Protein AF-A0A286AFH6-F1 (afdb_monomer_lite)

Radius of gyration: 15.14 Å; chains: 1; boundi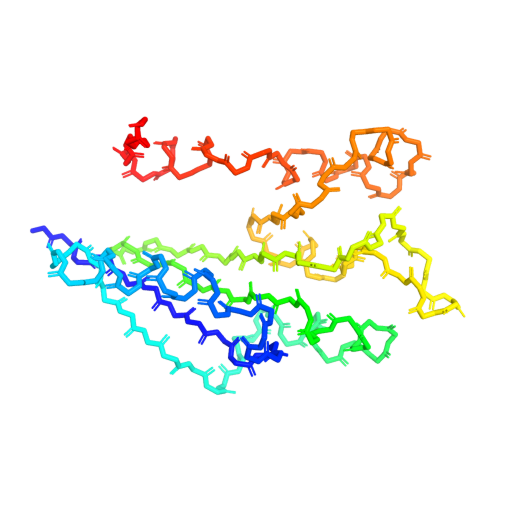ng box: 34×30×42 Å

Sequence (145 aa):
MTQAQLTFYDTSRAYYASYYLQGFDELSRNGKLQIRVAHSLPERLKPAIQDTDWEHLLFAMALFKFQQGNHEWYFCIDTHDVNSVNVANHTGGYHLPLLQGVDVYFKVNHNPDQIEYTPILKDFRKKNSQCLTVFSNKTGVVPVT

Organism: NCBI:txid44577

pLDDT: mean 80.62, std 17.52, range [30.52, 96.31]

Structure (mmCIF, N/CA/C/O backbone):
data_AF-A0A286AFH6-F1
#
_entry.id   AF-A0A286AFH6-F1
#
loop_
_atom_site.group_PDB
_atom_site.id
_atom_site.type_symbol
_atom_site.label_atom_id
_atom_site.label_alt_id
_atom_site.label_comp_id
_atom_site.label_asym_id
_atom_site.label_entity_id
_atom_site.label_seq_id
_atom_site.pdbx_PDB_ins_code
_atom_site.Cartn_x
_atom_site.Cartn_y
_atom_site.Cartn_z
_atom_site.occupancy
_atom_site.B_iso_or_equiv
_atom_site.auth_seq_id
_atom_site.auth_comp_id
_atom_site.auth_asym_id
_atom_site.auth_atom_id
_atom_site.pdbx_PDB_model_num
ATOM 1 N N . MET A 1 1 ? -15.605 10.850 21.510 1.00 51.12 1 MET A N 1
ATOM 2 C CA . MET A 1 1 ? -14.467 10.722 20.575 1.00 51.12 1 MET A CA 1
ATOM 3 C C . MET A 1 1 ? -14.830 9.661 19.555 1.00 51.12 1 MET A C 1
ATOM 5 O O . MET A 1 1 ? -15.240 8.584 19.963 1.00 51.12 1 MET A O 1
ATOM 9 N N . THR A 1 2 ? -14.760 9.960 18.260 1.00 58.22 2 THR A N 1
ATOM 10 C CA . THR A 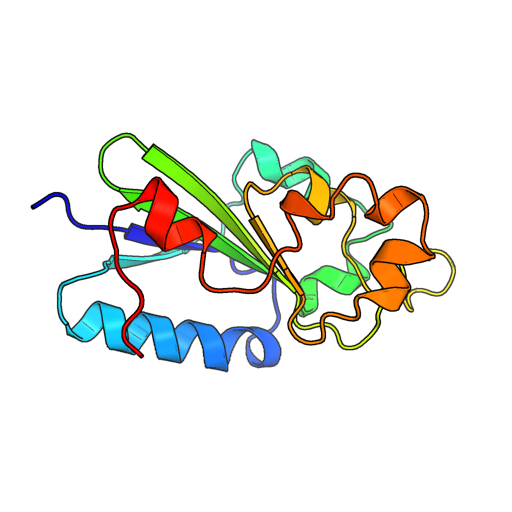1 2 ? -14.927 8.950 17.207 1.00 58.22 2 THR A CA 1
ATOM 11 C C . THR A 1 2 ? -13.715 8.027 17.236 1.00 58.22 2 THR A C 1
ATOM 13 O O . THR A 1 2 ? -12.596 8.459 16.971 1.00 58.22 2 THR A O 1
ATOM 16 N N . GLN A 1 3 ? -13.936 6.774 17.627 1.00 77.38 3 GLN A N 1
ATOM 17 C CA . GLN A 1 3 ? -12.893 5.756 17.683 1.00 77.38 3 GLN A CA 1
ATOM 18 C C . GLN A 1 3 ? -12.352 5.520 16.268 1.00 77.38 3 GLN A C 1
ATOM 20 O O . GLN A 1 3 ? -13.124 5.258 15.345 1.00 77.38 3 GLN A O 1
ATOM 25 N N . ALA A 1 4 ? -11.041 5.669 16.084 1.00 90.44 4 ALA A N 1
ATOM 26 C CA . ALA A 1 4 ? -10.396 5.380 14.812 1.00 90.44 4 ALA A CA 1
ATOM 27 C C . ALA A 1 4 ? -10.296 3.862 14.615 1.00 90.44 4 ALA A C 1
ATOM 29 O O . ALA A 1 4 ? -10.049 3.123 15.572 1.00 90.44 4 ALA A O 1
ATOM 30 N N . GLN A 1 5 ? -10.459 3.399 13.380 1.00 94.69 5 GLN A N 1
ATOM 31 C CA . GLN A 1 5 ? -10.342 1.993 13.017 1.00 94.69 5 GLN A CA 1
ATOM 32 C C . GLN A 1 5 ? -9.316 1.816 11.899 1.00 94.69 5 GLN A C 1
ATOM 34 O O . GLN A 1 5 ? -9.368 2.499 10.880 1.00 94.69 5 GLN A O 1
ATOM 39 N N . LEU A 1 6 ? -8.423 0.847 12.067 1.00 95.12 6 LEU A N 1
ATOM 40 C CA . LEU A 1 6 ? -7.511 0.364 11.046 1.00 95.12 6 LEU A CA 1
ATOM 41 C C . LEU A 1 6 ? -7.914 -1.057 10.646 1.00 95.12 6 LEU A C 1
ATOM 43 O O . LEU A 1 6 ? -8.091 -1.928 11.493 1.00 95.12 6 LEU A O 1
ATOM 47 N N . THR A 1 7 ? -8.078 -1.296 9.353 1.00 96.31 7 THR A N 1
ATOM 48 C CA . THR A 1 7 ? -8.318 -2.627 8.791 1.00 96.31 7 THR A CA 1
ATOM 49 C C . THR A 1 7 ? -7.115 -3.014 7.952 1.00 96.31 7 THR A C 1
ATOM 51 O O . THR A 1 7 ? -6.817 -2.318 6.988 1.00 96.31 7 THR A O 1
ATOM 54 N N . PHE A 1 8 ? -6.433 -4.092 8.318 1.00 95.75 8 PHE A N 1
ATOM 55 C CA . PHE A 1 8 ? -5.388 -4.716 7.516 1.00 95.75 8 PHE A CA 1
ATOM 56 C C . PHE A 1 8 ? -6.021 -5.719 6.547 1.00 95.75 8 PHE A C 1
ATOM 58 O O . PHE A 1 8 ? -6.839 -6.542 6.965 1.00 95.75 8 PHE A O 1
ATOM 65 N N . TYR A 1 9 ? -5.655 -5.643 5.270 1.00 94.19 9 TYR A N 1
ATOM 66 C CA . TYR A 1 9 ? -6.019 -6.646 4.274 1.00 94.19 9 TYR A CA 1
ATOM 67 C C . TYR A 1 9 ? -4.864 -7.624 4.133 1.00 94.19 9 TYR A C 1
ATOM 69 O O . TYR A 1 9 ? -3.752 -7.221 3.796 1.00 94.19 9 TYR A O 1
ATOM 77 N N . ASP A 1 10 ? -5.138 -8.894 4.412 1.00 87.44 10 ASP A N 1
ATOM 78 C CA . ASP A 1 10 ? -4.130 -9.951 4.493 1.00 87.44 10 ASP A CA 1
ATOM 79 C C . ASP A 1 10 ? -3.642 -10.383 3.097 1.00 87.44 10 ASP A C 1
ATOM 81 O O . ASP A 1 10 ? -4.018 -11.430 2.575 1.00 87.44 10 ASP A O 1
ATOM 85 N N . THR A 1 11 ? -2.874 -9.504 2.447 1.00 85.12 11 THR A N 1
ATOM 86 C CA . THR A 1 11 ? -2.316 -9.692 1.096 1.00 85.12 11 THR A CA 1
ATOM 87 C C . THR A 1 11 ? -0.812 -9.942 1.090 1.00 85.12 11 THR A C 1
ATOM 89 O O . THR A 1 11 ? -0.279 -10.441 0.101 1.00 85.12 11 THR A O 1
ATOM 92 N N . SER A 1 12 ? -0.116 -9.585 2.170 1.00 87.50 12 SER A N 1
ATOM 93 C CA . SER A 1 12 ? 1.333 -9.725 2.301 1.00 87.50 12 SER A CA 1
ATOM 94 C C . SER A 1 12 ? 1.721 -10.948 3.123 1.00 87.50 12 SER A C 1
ATOM 96 O O . SER A 1 12 ? 0.939 -11.504 3.889 1.00 87.50 12 SER A O 1
ATOM 98 N N . ARG A 1 13 ? 2.981 -11.376 3.003 1.00 88.56 13 ARG A N 1
ATOM 99 C CA . ARG A 1 13 ? 3.525 -12.378 3.925 1.00 88.56 13 ARG A CA 1
ATOM 100 C C . ARG A 1 13 ? 3.728 -11.738 5.294 1.00 88.56 13 ARG A C 1
ATOM 102 O O . ARG A 1 13 ? 4.232 -10.619 5.390 1.00 88.56 13 ARG A O 1
ATOM 109 N N . ALA A 1 14 ? 3.463 -12.508 6.349 1.00 86.69 14 ALA A N 1
ATOM 110 C CA . ALA A 1 14 ? 3.609 -12.068 7.737 1.00 86.69 14 ALA A CA 1
ATOM 111 C C . ALA A 1 14 ? 4.969 -11.409 8.036 1.00 86.69 14 ALA A C 1
ATOM 113 O O . ALA A 1 14 ? 5.019 -10.417 8.757 1.00 86.69 14 ALA A O 1
ATOM 114 N N . TYR A 1 15 ? 6.056 -11.909 7.435 1.00 88.88 15 TYR A N 1
ATOM 115 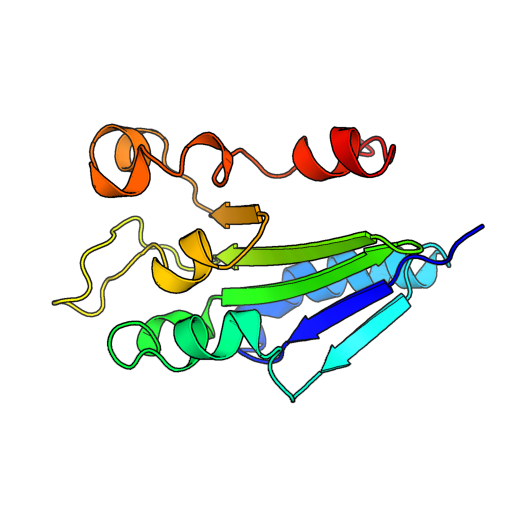C CA . TYR A 1 15 ? 7.399 -11.333 7.571 1.00 88.88 15 TYR A CA 1
ATOM 116 C C . TYR A 1 15 ? 7.464 -9.841 7.199 1.00 88.88 15 TYR A C 1
ATOM 118 O O . TYR A 1 15 ? 8.092 -9.069 7.913 1.00 88.88 15 TYR A O 1
ATOM 126 N N . TYR A 1 16 ? 6.786 -9.428 6.125 1.00 89.69 16 TYR A N 1
ATOM 127 C CA . TYR A 1 16 ? 6.817 -8.048 5.634 1.00 89.69 16 TYR A CA 1
ATOM 128 C C . TYR A 1 16 ? 5.840 -7.124 6.375 1.00 89.69 16 TYR A C 1
ATOM 130 O O . TYR A 1 16 ? 6.047 -5.915 6.424 1.00 89.69 16 TYR A O 1
ATOM 138 N N . ALA A 1 17 ? 4.780 -7.672 6.973 1.00 91.44 17 ALA A N 1
ATOM 139 C CA . ALA A 1 17 ? 3.772 -6.884 7.685 1.00 91.44 17 ALA A CA 1
ATOM 140 C C . ALA A 1 17 ? 4.041 -6.737 9.192 1.00 91.44 17 ALA A C 1
ATOM 142 O O . ALA A 1 17 ? 3.579 -5.768 9.797 1.00 91.44 17 ALA A O 1
ATOM 143 N N . SER A 1 18 ? 4.758 -7.685 9.806 1.00 90.31 18 SER A N 1
ATOM 144 C CA . SER A 1 18 ? 4.843 -7.853 11.265 1.00 90.31 18 SER A CA 1
ATOM 145 C C . SER A 1 18 ? 5.300 -6.599 12.009 1.00 90.31 18 SER A C 1
ATOM 147 O O . SER A 1 18 ? 4.652 -6.211 12.978 1.00 90.31 18 SER A O 1
ATOM 149 N N . TYR A 1 19 ? 6.353 -5.931 11.529 1.00 90.25 19 TYR A N 1
ATOM 150 C CA . TYR A 1 19 ? 6.882 -4.712 12.146 1.00 90.25 19 TYR A CA 1
ATOM 151 C C . TYR A 1 19 ? 5.820 -3.602 12.238 1.00 90.25 19 TYR A C 1
ATOM 153 O O . TYR A 1 19 ? 5.626 -2.996 13.290 1.00 90.25 19 TYR A O 1
ATOM 161 N N . TYR A 1 20 ? 5.075 -3.372 11.154 1.00 90.88 20 TYR A N 1
ATOM 162 C CA . TYR A 1 20 ? 4.035 -2.341 11.108 1.00 90.88 20 TYR A CA 1
ATOM 163 C C . TYR A 1 20 ? 2.810 -2.733 11.929 1.00 90.88 20 TYR A C 1
ATOM 165 O O . TYR A 1 20 ? 2.260 -1.905 12.653 1.00 90.88 20 TYR A O 1
ATOM 173 N N . LEU A 1 21 ? 2.394 -4.000 11.849 1.00 91.69 21 LEU A N 1
ATOM 174 C CA . LEU A 1 21 ? 1.282 -4.518 12.644 1.00 91.69 21 LEU A CA 1
ATOM 175 C C . LEU A 1 21 ? 1.569 -4.420 14.142 1.00 91.69 21 LEU A C 1
ATOM 177 O O . LEU A 1 21 ? 0.671 -4.050 14.892 1.00 91.69 21 LEU A O 1
ATOM 181 N N . GLN A 1 22 ? 2.810 -4.668 14.567 1.00 90.81 22 GLN A N 1
ATOM 182 C CA . GLN A 1 22 ? 3.228 -4.472 15.951 1.00 90.81 22 GLN A CA 1
ATOM 183 C C . GLN A 1 22 ? 3.107 -3.003 16.375 1.00 90.81 22 GLN A C 1
ATOM 185 O O . GLN A 1 22 ? 2.500 -2.721 17.406 1.00 90.81 22 GLN A O 1
ATOM 190 N N . GLY A 1 23 ? 3.613 -2.063 15.569 1.00 87.44 23 GLY A N 1
ATOM 191 C CA . GLY A 1 23 ? 3.488 -0.633 15.873 1.00 87.44 23 GLY A CA 1
ATOM 192 C C . GLY A 1 23 ? 2.028 -0.171 15.977 1.00 87.44 23 GLY A C 1
ATOM 193 O O . GLY A 1 23 ? 1.673 0.619 16.853 1.00 87.44 23 GLY A O 1
ATOM 194 N N . PHE A 1 24 ? 1.140 -0.699 15.128 1.00 90.12 24 PHE A N 1
ATOM 195 C CA . PHE A 1 24 ? -0.290 -0.425 15.253 1.00 90.12 24 PHE A CA 1
ATOM 196 C C . PHE A 1 24 ? -0.901 -1.085 16.497 1.00 90.12 24 PHE A C 1
ATOM 198 O O . PHE A 1 24 ? -1.700 -0.440 17.177 1.00 90.12 24 PHE A O 1
ATOM 205 N N . ASP A 1 25 ? -0.539 -2.328 16.825 1.00 88.62 25 ASP A N 1
ATOM 206 C CA . ASP A 1 25 ? -1.030 -3.027 18.021 1.00 88.62 25 ASP A CA 1
ATOM 207 C C . ASP A 1 25 ? -0.719 -2.243 19.303 1.00 88.62 25 ASP A C 1
ATOM 209 O O . ASP A 1 25 ? -1.592 -2.057 20.154 1.00 88.62 25 ASP A O 1
ATOM 213 N N . GLU A 1 26 ? 0.479 -1.665 19.397 1.00 88.00 26 GLU A N 1
ATOM 214 C CA . GLU A 1 26 ? 0.849 -0.756 20.484 1.00 88.00 26 GLU A CA 1
ATOM 215 C C . GLU A 1 26 ? -0.092 0.456 20.561 1.00 88.00 26 GLU A C 1
ATOM 217 O O . GLU A 1 26 ? -0.578 0.791 21.639 1.00 88.00 26 GLU A O 1
ATOM 222 N N . LEU A 1 27 ? -0.452 1.075 19.430 1.00 82.25 27 LEU A N 1
ATOM 223 C CA . LEU A 1 27 ? -1.449 2.156 19.397 1.00 82.25 27 LEU A CA 1
ATOM 224 C C . LEU A 1 27 ? -2.856 1.686 19.795 1.00 82.25 27 LEU A C 1
ATOM 226 O O . LEU A 1 27 ? -3.631 2.472 20.356 1.00 82.25 27 LEU A O 1
ATOM 230 N N . SER A 1 28 ? -3.190 0.424 19.522 1.00 87.44 28 SER A N 1
ATOM 231 C CA . SER A 1 28 ? -4.480 -0.158 19.885 1.00 87.44 28 SER A CA 1
ATOM 232 C C . SER A 1 28 ? -4.627 -0.345 21.392 1.00 87.44 28 SER A C 1
ATOM 234 O O . SER A 1 28 ? -5.658 0.033 21.957 1.00 87.44 28 SER A O 1
ATOM 236 N N . ARG A 1 29 ? -3.566 -0.801 22.070 1.00 86.00 29 ARG A N 1
ATOM 237 C CA . ARG A 1 29 ? -3.517 -0.955 23.539 1.00 86.00 29 ARG A CA 1
ATOM 238 C C . ARG A 1 29 ? -3.774 0.356 24.288 1.00 86.00 29 ARG A C 1
ATOM 240 O O . ARG A 1 29 ? -4.262 0.342 25.413 1.00 86.00 29 ARG A O 1
ATOM 247 N N . ASN A 1 30 ? -3.533 1.489 23.632 1.00 81.69 30 ASN A N 1
ATOM 248 C CA . ASN A 1 30 ? -3.728 2.834 24.180 1.00 81.69 30 ASN A CA 1
ATOM 249 C C . ASN A 1 30 ? -5.193 3.305 24.097 1.00 81.69 30 ASN A C 1
ATOM 251 O O . ASN A 1 30 ? -5.487 4.456 24.421 1.00 81.69 30 ASN A O 1
ATOM 255 N N . GLY A 1 31 ? -6.097 2.471 23.565 1.00 79.06 31 GLY A N 1
ATOM 256 C CA . GLY A 1 31 ? -7.511 2.788 23.345 1.00 79.06 31 GLY A CA 1
ATOM 257 C C . GLY A 1 31 ? -7.776 3.774 22.201 1.00 79.06 31 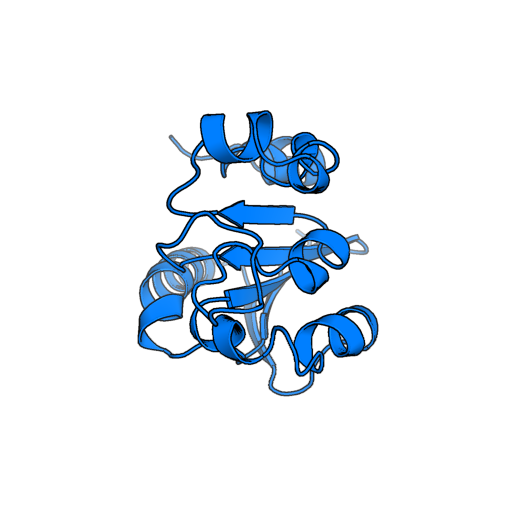GLY A C 1
ATOM 258 O O . GLY A 1 31 ? -8.923 4.149 21.963 1.00 79.06 31 GLY A O 1
ATOM 259 N N . LYS A 1 32 ? -6.734 4.204 21.478 1.00 79.75 32 LYS A N 1
ATOM 260 C CA . LYS A 1 32 ? -6.825 5.223 20.418 1.00 79.75 32 LYS A CA 1
ATOM 261 C C . LYS A 1 32 ? -7.209 4.645 19.054 1.00 79.75 32 LYS A C 1
ATOM 263 O O . LYS A 1 32 ? -7.675 5.392 18.196 1.00 79.75 32 LYS A O 1
ATOM 268 N N . LEU A 1 33 ? -7.016 3.339 18.856 1.00 87.62 33 LEU A N 1
ATOM 269 C CA . LEU A 1 33 ? -7.186 2.668 17.570 1.00 87.62 33 LEU A CA 1
ATOM 270 C C . LEU A 1 33 ? -7.811 1.279 17.747 1.00 87.62 33 LEU A C 1
ATOM 272 O O . LEU A 1 33 ? -7.341 0.480 18.551 1.00 87.62 33 LEU A O 1
ATOM 276 N N . GLN A 1 34 ? -8.845 0.956 16.973 1.00 91.94 34 GLN A N 1
ATOM 277 C CA . GLN A 1 34 ? -9.306 -0.423 16.804 1.00 91.94 34 GLN A CA 1
ATOM 278 C C . GLN A 1 34 ? -8.614 -1.043 15.590 1.00 91.94 34 GLN A C 1
ATOM 280 O O . GLN A 1 34 ? -8.653 -0.457 14.512 1.00 91.94 34 GLN A O 1
ATOM 285 N N . ILE A 1 35 ? -8.049 -2.241 15.730 1.00 92.50 35 ILE A N 1
ATOM 286 C CA . ILE A 1 35 ? -7.453 -2.980 14.609 1.00 92.50 35 ILE A CA 1
ATOM 287 C C . ILE A 1 35 ? -8.346 -4.152 14.226 1.00 92.50 35 ILE A C 1
ATOM 289 O O . ILE A 1 35 ? -8.894 -4.840 15.088 1.00 92.50 35 ILE A O 1
ATOM 293 N N . ARG A 1 36 ? -8.502 -4.375 12.921 1.00 93.56 36 ARG A N 1
ATOM 294 C CA . ARG A 1 36 ? -9.155 -5.556 12.352 1.00 93.56 36 ARG A CA 1
ATOM 295 C C . ARG A 1 36 ? -8.314 -6.129 11.224 1.00 93.56 36 ARG A C 1
ATOM 297 O O . ARG A 1 36 ? -7.644 -5.383 10.516 1.00 93.56 36 ARG A O 1
ATOM 304 N N . VAL A 1 37 ? -8.420 -7.434 11.024 1.00 92.50 37 VAL A N 1
ATOM 305 C CA . VAL A 1 37 ? -7.912 -8.114 9.830 1.00 92.50 37 VAL A CA 1
ATOM 306 C C . VAL A 1 37 ? -9.109 -8.482 8.961 1.00 92.50 37 VAL A C 1
ATOM 308 O O . VAL A 1 37 ? -10.121 -8.962 9.472 1.00 92.50 37 VAL A O 1
ATOM 311 N N . ALA A 1 38 ? -9.021 -8.211 7.663 1.00 92.50 38 ALA A N 1
ATOM 312 C CA . ALA A 1 38 ? -10.039 -8.552 6.683 1.00 92.50 38 ALA A CA 1
ATOM 313 C C . ALA A 1 38 ? -9.437 -9.427 5.580 1.00 92.50 38 ALA A C 1
ATOM 315 O O . ALA A 1 38 ? -8.412 -9.089 4.993 1.00 92.50 38 ALA A O 1
ATOM 316 N N . HIS A 1 39 ? -10.122 -10.527 5.270 1.00 84.19 39 HIS A N 1
ATOM 317 C CA . HIS A 1 39 ? -9.745 -11.429 4.177 1.00 84.19 39 HIS A CA 1
ATOM 318 C C . HIS A 1 39 ? -10.440 -11.072 2.856 1.00 84.19 39 HIS A C 1
ATOM 320 O O . HIS A 1 39 ? -9.971 -11.429 1.781 1.00 84.19 39 HIS A O 1
ATOM 326 N N . SER A 1 40 ? -11.561 -10.346 2.917 1.00 88.38 40 SER A N 1
ATOM 327 C CA . SER A 1 40 ? -12.242 -9.834 1.729 1.00 88.38 40 SER A CA 1
ATOM 328 C C . SER A 1 40 ? -11.632 -8.507 1.288 1.00 88.38 40 SER A C 1
ATOM 330 O O . SER A 1 40 ? -11.608 -7.542 2.060 1.00 88.38 40 SER A O 1
ATOM 332 N N . LEU A 1 41 ? -11.205 -8.442 0.030 1.00 88.44 41 LEU A N 1
ATOM 333 C CA . LEU A 1 41 ? -10.662 -7.228 -0.568 1.00 88.44 41 LEU A CA 1
ATOM 334 C C . LEU A 1 41 ? -11.764 -6.196 -0.856 1.00 88.44 41 LEU A C 1
ATOM 336 O O . LEU A 1 41 ? -12.859 -6.571 -1.288 1.00 88.44 41 LEU A O 1
ATOM 340 N N . PRO A 1 42 ? -11.487 -4.895 -0.672 1.00 90.12 42 PRO A N 1
ATOM 341 C CA . PRO A 1 42 ? -12.432 -3.839 -1.006 1.00 90.12 42 PRO A CA 1
ATOM 342 C C . PRO A 1 42 ? -12.549 -3.716 -2.532 1.00 90.12 42 PRO A C 1
ATOM 344 O O . PRO A 1 42 ? -11.533 -3.755 -3.226 1.00 90.12 42 PRO A O 1
ATOM 347 N N . GLU A 1 43 ? -13.766 -3.519 -3.056 1.00 91.94 43 GLU A N 1
ATOM 348 C CA . GLU A 1 43 ? -14.030 -3.480 -4.511 1.00 91.94 43 GLU A CA 1
ATOM 349 C C . GLU A 1 43 ? -13.072 -2.549 -5.265 1.00 91.94 43 GLU A C 1
ATOM 351 O O . GLU A 1 43 ? -12.524 -2.928 -6.295 1.00 91.94 43 GLU A O 1
ATOM 356 N N . ARG A 1 44 ? -12.785 -1.364 -4.707 1.00 92.81 44 ARG A N 1
ATOM 357 C CA . ARG A 1 44 ? -11.888 -0.379 -5.334 1.00 92.81 44 ARG A CA 1
ATOM 358 C C . ARG A 1 44 ? -10.442 -0.851 -5.509 1.00 92.81 44 ARG A C 1
ATOM 360 O O . ARG A 1 44 ? -9.745 -0.303 -6.352 1.00 92.81 44 ARG A O 1
ATOM 367 N N . LEU A 1 45 ? -9.968 -1.803 -4.700 1.00 93.12 45 LEU A N 1
ATOM 368 C CA . LEU A 1 45 ? -8.593 -2.312 -4.787 1.00 93.12 45 LEU A CA 1
ATOM 369 C C . LEU A 1 45 ? -8.508 -3.664 -5.494 1.00 93.12 45 LEU A C 1
ATOM 371 O O . LEU A 1 45 ? -7.405 -4.075 -5.842 1.00 93.12 45 LEU A O 1
ATOM 375 N N . LYS A 1 46 ? -9.635 -4.345 -5.741 1.00 93.69 46 LYS A N 1
ATOM 376 C CA . LYS A 1 46 ? -9.629 -5.646 -6.421 1.00 93.69 46 LYS A CA 1
ATOM 377 C C . LYS A 1 46 ? -8.893 -5.616 -7.762 1.00 93.69 46 LYS A C 1
ATOM 379 O O . LYS A 1 46 ? -8.026 -6.467 -7.919 1.00 93.69 46 LYS A O 1
ATOM 384 N N . PRO A 1 47 ? -9.117 -4.640 -8.670 1.00 94.12 47 PRO A N 1
ATOM 385 C CA . PRO A 1 47 ? -8.391 -4.611 -9.939 1.00 94.12 47 PRO A CA 1
ATOM 386 C C . PRO A 1 47 ? -6.877 -4.503 -9.753 1.00 94.12 47 PRO A C 1
ATOM 388 O O . PRO A 1 47 ? -6.134 -5.129 -10.488 1.00 94.12 47 PRO A O 1
ATOM 391 N N . ALA A 1 48 ? -6.421 -3.751 -8.744 1.00 93.31 48 ALA A N 1
ATOM 392 C CA . ALA A 1 48 ? -4.999 -3.591 -8.471 1.00 93.31 48 ALA A CA 1
ATOM 393 C C . ALA A 1 48 ? -4.361 -4.856 -7.884 1.00 93.31 48 ALA A C 1
ATOM 395 O O . ALA A 1 48 ? -3.214 -5.154 -8.185 1.00 93.31 48 ALA A O 1
ATOM 396 N N . ILE A 1 49 ? -5.088 -5.578 -7.031 1.00 91.56 49 ILE A N 1
ATOM 397 C CA . ILE A 1 49 ? -4.584 -6.767 -6.329 1.00 91.56 49 ILE A CA 1
ATOM 398 C C . ILE A 1 49 ? -4.714 -8.029 -7.194 1.00 91.56 49 ILE A C 1
ATOM 400 O O . ILE A 1 49 ? -3.989 -8.991 -6.999 1.00 91.56 49 ILE A O 1
ATOM 404 N N . GLN A 1 50 ? -5.639 -8.048 -8.147 1.00 92.31 50 GLN A N 1
ATOM 405 C CA . GLN A 1 50 ? -5.860 -9.187 -9.043 1.00 92.31 50 GLN A CA 1
ATOM 406 C C . GLN A 1 50 ? -5.145 -9.023 -10.390 1.00 92.31 50 GLN A C 1
ATOM 408 O O . GLN A 1 50 ? -5.395 -9.792 -11.314 1.00 92.31 50 GLN A O 1
ATOM 413 N N . ASP A 1 51 ? -4.284 -8.013 -10.513 1.00 92.06 51 ASP A N 1
ATOM 414 C CA . ASP A 1 51 ? -3.482 -7.786 -11.706 1.00 92.06 51 ASP A CA 1
ATOM 415 C C . ASP A 1 51 ? -2.338 -8.810 -11.771 1.00 92.06 51 ASP A C 1
ATOM 417 O O . ASP A 1 51 ? -1.413 -8.785 -10.953 1.00 92.06 51 ASP A O 1
ATOM 421 N N . THR A 1 52 ? -2.406 -9.713 -12.751 1.00 89.88 52 THR A N 1
ATOM 422 C CA . THR A 1 52 ? -1.459 -10.825 -12.919 1.00 89.88 52 THR A CA 1
ATOM 423 C C . THR A 1 52 ? -0.036 -10.363 -13.199 1.00 89.88 52 THR A C 1
ATOM 425 O O . THR A 1 52 ? 0.913 -11.072 -12.869 1.00 89.88 52 THR A O 1
ATOM 428 N N . ASP A 1 53 ? 0.142 -9.172 -13.772 1.00 88.50 53 ASP A N 1
ATOM 429 C CA . ASP A 1 53 ? 1.481 -8.650 -14.030 1.00 88.50 53 ASP A CA 1
ATOM 430 C C . ASP A 1 53 ? 2.144 -8.222 -12.715 1.00 88.50 53 ASP A C 1
ATOM 432 O O . ASP A 1 53 ? 3.361 -8.319 -12.570 1.00 88.50 53 ASP A O 1
ATOM 436 N N . TRP A 1 54 ? 1.362 -7.813 -11.711 1.00 89.94 54 TRP A N 1
ATOM 437 C CA . TRP A 1 54 ? 1.861 -7.220 -10.467 1.00 89.94 54 TRP A CA 1
ATOM 438 C C . TRP A 1 54 ? 1.687 -8.097 -9.222 1.00 89.94 54 TRP A C 1
ATOM 440 O O . TRP A 1 54 ? 2.309 -7.809 -8.195 1.00 89.94 54 TRP A O 1
ATOM 450 N N . GLU A 1 55 ? 0.924 -9.192 -9.306 1.00 89.50 55 GLU A N 1
ATOM 451 C CA . GLU A 1 55 ? 0.625 -10.083 -8.173 1.00 89.50 55 GLU A CA 1
ATOM 452 C C . GLU A 1 55 ? 1.887 -10.583 -7.453 1.00 89.50 55 GLU A C 1
ATOM 454 O O . GLU A 1 55 ? 1.911 -10.728 -6.228 1.00 89.50 55 GLU A O 1
ATOM 459 N N . HIS A 1 56 ? 2.975 -10.763 -8.207 1.00 87.75 56 HIS A N 1
ATOM 460 C CA . HIS A 1 56 ? 4.263 -11.224 -7.707 1.00 87.75 56 HIS A CA 1
ATOM 461 C C . HIS A 1 56 ? 4.901 -10.275 -6.682 1.00 87.75 56 HIS A C 1
ATOM 463 O O . HIS A 1 56 ? 5.829 -10.697 -6.004 1.00 87.75 56 HIS A O 1
ATOM 469 N N . LEU A 1 57 ? 4.424 -9.032 -6.535 1.00 90.94 57 LEU A N 1
ATOM 470 C CA . LEU A 1 57 ? 4.898 -8.071 -5.530 1.00 90.94 57 LEU A CA 1
ATOM 471 C C . LEU A 1 57 ? 4.013 -8.000 -4.278 1.00 90.94 57 LEU A C 1
ATOM 473 O O . LEU A 1 57 ? 4.447 -7.456 -3.261 1.00 90.94 57 LEU A O 1
ATOM 477 N N . LEU A 1 58 ? 2.792 -8.550 -4.306 1.00 91.75 58 LEU A N 1
ATOM 478 C CA . LEU A 1 58 ? 1.815 -8.410 -3.213 1.00 91.75 58 LEU A CA 1
ATOM 479 C C . LEU A 1 58 ? 2.319 -8.945 -1.875 1.00 91.75 58 LEU A C 1
ATOM 481 O O . LEU A 1 58 ? 1.973 -8.402 -0.827 1.00 91.75 58 LEU A O 1
ATOM 485 N N . PHE A 1 59 ? 3.206 -9.942 -1.907 1.00 91.94 59 PHE A N 1
ATOM 486 C CA . PHE A 1 59 ? 3.813 -10.509 -0.706 1.00 91.94 59 PHE A CA 1
ATOM 487 C C . PHE A 1 59 ? 4.518 -9.457 0.174 1.00 91.94 59 PHE A C 1
ATOM 489 O O . PHE A 1 59 ? 4.668 -9.696 1.373 1.00 91.94 59 PHE A O 1
ATOM 496 N N . ALA A 1 60 ? 4.930 -8.321 -0.404 1.00 92.19 60 ALA A N 1
ATOM 497 C CA . ALA A 1 60 ? 5.607 -7.207 0.257 1.00 92.19 60 ALA A CA 1
ATOM 498 C C . ALA A 1 60 ? 4.733 -5.936 0.386 1.00 92.19 60 ALA A C 1
ATOM 500 O O . ALA A 1 60 ? 5.227 -4.893 0.823 1.00 92.19 60 ALA A O 1
ATOM 501 N N . MET A 1 61 ? 3.446 -5.997 0.027 1.00 93.88 61 MET A N 1
ATOM 502 C CA . MET A 1 61 ? 2.513 -4.865 0.093 1.00 93.88 61 MET A CA 1
ATOM 503 C C . MET A 1 61 ? 1.603 -4.994 1.316 1.00 93.88 61 MET A C 1
ATOM 505 O O . MET A 1 61 ? 0.643 -5.766 1.308 1.00 93.88 61 MET A O 1
ATOM 509 N N . ALA A 1 62 ? 1.875 -4.233 2.376 1.00 94.56 62 ALA A N 1
ATOM 510 C CA . ALA A 1 62 ? 0.987 -4.189 3.533 1.00 94.56 62 ALA A CA 1
ATOM 511 C C . ALA A 1 62 ? -0.131 -3.164 3.288 1.00 94.56 62 ALA A C 1
ATOM 513 O O . ALA A 1 62 ? 0.106 -1.953 3.255 1.00 94.56 62 ALA A O 1
ATOM 514 N N . LEU A 1 63 ? -1.350 -3.666 3.079 1.00 95.44 63 LEU A N 1
ATOM 515 C CA . LEU A 1 63 ? -2.508 -2.872 2.682 1.00 95.44 63 LEU A CA 1
ATOM 516 C C . LEU A 1 63 ? -3.438 -2.592 3.849 1.00 95.44 63 LEU A C 1
ATOM 518 O O . LEU A 1 63 ? -3.821 -3.489 4.600 1.00 95.44 63 LEU A O 1
ATOM 522 N N . PHE A 1 64 ? -3.865 -1.338 3.949 1.00 95.56 64 PHE A N 1
ATOM 523 C CA . PHE A 1 64 ? -4.687 -0.881 5.052 1.00 95.56 64 PHE A CA 1
ATOM 524 C C . PHE A 1 64 ? -5.822 0.024 4.591 1.00 95.56 64 PHE A C 1
ATOM 526 O O . PHE A 1 64 ? -5.680 0.814 3.657 1.00 95.56 64 PHE A O 1
ATOM 533 N N . LYS A 1 65 ? -6.931 -0.036 5.327 1.00 95.94 65 LYS A N 1
ATOM 534 C CA . LYS A 1 65 ? -7.954 1.007 5.374 1.00 95.94 65 LYS A CA 1
ATOM 535 C C . LYS A 1 65 ? -7.936 1.662 6.748 1.00 95.94 65 LYS A C 1
ATOM 537 O O . LYS A 1 65 ? -8.108 0.977 7.754 1.00 95.94 65 LYS A O 1
ATOM 542 N N . PHE A 1 66 ? -7.791 2.978 6.792 1.00 94.62 66 PHE A N 1
ATOM 543 C CA . PHE A 1 66 ? -8.016 3.788 7.983 1.00 94.62 66 PHE A CA 1
ATOM 544 C C . PHE A 1 66 ? -9.389 4.453 7.899 1.00 94.62 66 PHE A C 1
ATOM 546 O O . PHE A 1 66 ? -9.735 5.021 6.867 1.00 94.62 66 PHE A O 1
ATOM 553 N N . GLN A 1 67 ? -10.164 4.393 8.977 1.00 94.00 67 GLN A N 1
ATOM 554 C CA . GLN A 1 67 ? -11.492 4.984 9.065 1.00 94.00 67 GLN A CA 1
ATOM 555 C C . GLN A 1 67 ? -11.625 5.800 10.350 1.00 94.00 67 GLN A C 1
ATOM 557 O O . GLN A 1 67 ? -11.308 5.325 11.442 1.00 94.00 67 GLN A O 1
ATOM 562 N N . GLN A 1 68 ? -12.119 7.030 10.219 1.00 90.62 68 GLN A N 1
ATOM 563 C CA . GLN A 1 68 ? -12.368 7.926 11.343 1.00 90.62 68 GLN A CA 1
ATOM 564 C C . GLN A 1 68 ? -13.636 8.745 11.086 1.00 90.62 68 GLN A C 1
ATOM 566 O O . GLN A 1 68 ? -13.681 9.622 10.220 1.00 90.62 68 GLN A O 1
AT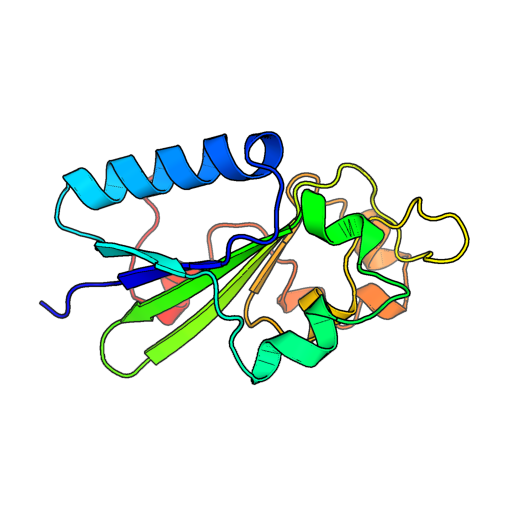OM 571 N N . GLY A 1 69 ? -14.693 8.454 11.850 1.00 88.44 69 GLY A N 1
ATOM 572 C CA . GLY A 1 69 ? -16.023 8.996 11.565 1.00 88.44 69 GLY A CA 1
ATOM 573 C C . GLY A 1 69 ? -16.497 8.579 10.168 1.00 88.44 69 GLY A C 1
ATOM 574 O O . GLY A 1 69 ? -16.489 7.392 9.847 1.00 88.44 69 GLY A O 1
ATOM 575 N N . ASN A 1 70 ? -16.869 9.559 9.340 1.00 89.81 70 ASN A N 1
ATOM 576 C CA . ASN A 1 70 ? -17.355 9.341 7.970 1.00 89.81 70 ASN A CA 1
ATOM 577 C C . ASN A 1 70 ? -16.244 9.342 6.910 1.00 89.81 70 ASN A C 1
ATOM 579 O O . ASN A 1 70 ? -16.537 9.239 5.722 1.00 89.81 70 ASN A O 1
ATOM 583 N N . HIS A 1 71 ? -14.986 9.497 7.318 1.00 90.19 71 HIS A N 1
ATOM 584 C CA . HIS A 1 71 ? -13.863 9.511 6.394 1.00 90.19 71 HIS A CA 1
ATOM 585 C C . HIS A 1 71 ? -13.165 8.157 6.379 1.00 90.19 71 HIS A C 1
ATOM 587 O O . HIS A 1 71 ? -12.935 7.555 7.434 1.00 90.19 71 HIS A O 1
ATOM 593 N N . GLU A 1 72 ? -12.793 7.714 5.182 1.00 93.19 72 GLU A N 1
ATOM 594 C CA . GLU A 1 72 ? -11.941 6.553 4.976 1.00 93.19 72 GLU A CA 1
ATOM 595 C C . GLU A 1 72 ? -10.795 6.867 4.017 1.00 93.19 72 GLU A C 1
ATOM 597 O O . GLU A 1 72 ? -10.927 7.678 3.099 1.00 93.19 72 GLU A O 1
ATOM 602 N N . TRP A 1 73 ? -9.666 6.207 4.246 1.00 94.25 73 TRP A N 1
ATOM 603 C CA . TRP A 1 73 ? -8.471 6.298 3.421 1.00 94.25 73 TRP A CA 1
ATOM 604 C C . TRP A 1 73 ? -7.843 4.922 3.294 1.00 94.25 73 TRP A C 1
ATOM 606 O O . TRP A 1 73 ? -7.764 4.175 4.270 1.00 94.25 73 TRP A O 1
ATOM 616 N N . TYR A 1 74 ? -7.342 4.610 2.110 1.00 95.00 74 TYR A N 1
ATOM 617 C CA . TYR A 1 74 ? -6.603 3.389 1.843 1.00 95.00 74 TYR A CA 1
ATOM 618 C C . TYR A 1 74 ? -5.146 3.752 1.661 1.00 95.00 74 TYR A C 1
ATOM 620 O O . TYR A 1 74 ? -4.816 4.701 0.947 1.00 95.00 74 TYR A O 1
ATOM 628 N N . PHE A 1 75 ? -4.269 2.993 2.295 1.00 94.44 75 PHE A N 1
ATOM 629 C CA . PHE A 1 75 ? -2.844 3.184 2.124 1.00 94.44 75 PHE A CA 1
ATOM 630 C C . PHE A 1 75 ? -2.116 1.856 2.001 1.00 94.44 75 PHE A C 1
ATOM 632 O O . PHE A 1 75 ? -2.568 0.823 2.495 1.00 94.44 75 PHE A O 1
ATOM 639 N N . CYS A 1 76 ? -0.986 1.909 1.309 1.00 94.38 76 CYS A N 1
ATOM 640 C CA . CYS A 1 76 ? -0.081 0.787 1.126 1.00 94.38 76 CYS A CA 1
ATOM 641 C C . CYS A 1 76 ? 1.265 1.132 1.747 1.00 94.38 76 CYS A C 1
ATOM 643 O O . CYS A 1 76 ? 1.782 2.226 1.520 1.00 94.38 76 CYS A O 1
ATOM 645 N N . ILE A 1 77 ? 1.840 0.192 2.490 1.00 93.50 77 ILE A N 1
ATOM 646 C CA . ILE A 1 77 ? 3.256 0.204 2.839 1.00 93.50 77 ILE A CA 1
ATOM 647 C C . ILE A 1 77 ? 3.941 -0.813 1.929 1.00 93.50 77 ILE A C 1
ATOM 649 O O . ILE A 1 77 ? 3.746 -2.020 2.064 1.00 93.50 77 ILE A O 1
ATOM 653 N N . ASP A 1 78 ? 4.698 -0.299 0.968 1.00 92.06 78 ASP A N 1
ATOM 654 C CA . ASP A 1 78 ? 5.559 -1.064 0.079 1.00 92.06 78 ASP A CA 1
ATOM 655 C C . ASP A 1 78 ? 6.908 -1.292 0.759 1.00 92.06 78 ASP A C 1
ATOM 657 O O . ASP A 1 78 ? 7.727 -0.380 0.918 1.00 92.06 78 ASP A O 1
ATOM 661 N N . THR A 1 79 ? 7.103 -2.542 1.161 1.00 90.50 79 THR A N 1
ATOM 662 C CA . THR A 1 79 ? 8.288 -3.022 1.876 1.00 90.50 79 THR A CA 1
ATOM 663 C C . THR A 1 79 ? 9.294 -3.710 0.954 1.00 90.50 79 THR A C 1
ATOM 665 O O . THR A 1 79 ? 10.310 -4.223 1.420 1.00 90.50 79 THR A O 1
ATOM 668 N N . HIS A 1 80 ? 9.018 -3.755 -0.352 1.00 89.62 80 HIS A N 1
ATOM 669 C CA . HIS A 1 80 ? 9.889 -4.409 -1.313 1.00 89.62 80 HIS A CA 1
ATOM 670 C C . HIS A 1 80 ? 11.148 -3.570 -1.536 1.00 89.62 80 HIS A C 1
ATOM 672 O O . HIS A 1 80 ? 11.064 -2.357 -1.718 1.00 89.62 80 HIS A O 1
ATOM 678 N N . ASP A 1 81 ? 12.320 -4.203 -1.564 1.00 84.50 81 ASP A N 1
ATOM 679 C CA . ASP A 1 81 ? 13.588 -3.464 -1.578 1.00 84.50 81 ASP A CA 1
ATOM 680 C C . ASP A 1 81 ? 14.019 -2.980 -2.978 1.00 84.50 81 ASP A C 1
ATOM 682 O O . ASP A 1 81 ? 14.985 -2.239 -3.150 1.00 84.50 81 ASP A O 1
ATOM 686 N N . VAL A 1 82 ? 13.286 -3.334 -4.030 1.00 84.50 82 VAL A N 1
ATOM 687 C CA . VAL A 1 82 ? 13.607 -2.831 -5.370 1.00 84.50 82 VAL A CA 1
ATOM 688 C C . VAL A 1 82 ? 12.917 -1.486 -5.612 1.00 84.50 82 VAL A C 1
ATOM 690 O O . VAL A 1 82 ? 11.788 -1.265 -5.179 1.00 84.50 82 VAL A O 1
ATOM 693 N N . ASN A 1 83 ? 13.580 -0.581 -6.335 1.00 77.19 83 ASN A N 1
ATOM 694 C CA . ASN A 1 83 ? 13.045 0.715 -6.760 1.00 77.19 83 ASN A CA 1
ATOM 695 C C . ASN A 1 83 ? 12.991 0.788 -8.296 1.00 77.19 83 ASN A C 1
ATOM 697 O O . ASN A 1 83 ? 13.778 1.484 -8.926 1.00 77.19 83 ASN A O 1
ATOM 701 N N . SER A 1 84 ? 12.090 0.017 -8.902 1.00 79.06 84 SER A N 1
ATOM 702 C CA . SER A 1 84 ? 11.862 -0.061 -10.351 1.00 79.06 84 SER A CA 1
ATOM 703 C C . SER A 1 84 ? 10.363 -0.166 -10.633 1.00 79.06 84 SER A C 1
ATOM 705 O O . SER A 1 84 ? 9.603 -0.612 -9.783 1.00 79.06 84 SER A O 1
ATOM 707 N N . VAL A 1 85 ? 9.911 0.216 -11.820 1.00 75.25 85 VAL A N 1
ATOM 708 C CA . VAL A 1 85 ? 8.532 -0.033 -12.299 1.00 75.25 85 VAL A CA 1
ATOM 709 C C . VAL A 1 85 ? 8.497 -1.084 -13.406 1.00 75.25 85 VAL A C 1
ATOM 711 O O . VAL A 1 85 ? 7.469 -1.281 -14.046 1.00 75.25 85 VAL A O 1
ATOM 714 N N . ASN A 1 86 ? 9.632 -1.730 -13.681 1.00 75.44 86 ASN A N 1
ATOM 715 C CA . ASN A 1 86 ? 9.728 -2.709 -14.748 1.00 75.44 86 ASN A CA 1
ATOM 716 C C . ASN A 1 86 ? 9.171 -4.062 -14.293 1.00 75.44 86 ASN A C 1
ATOM 718 O O . ASN A 1 86 ? 9.773 -4.746 -13.465 1.00 75.44 86 ASN A O 1
ATOM 722 N N . VAL A 1 87 ? 8.039 -4.432 -14.881 1.00 72.19 87 VAL A N 1
ATOM 723 C CA . VAL A 1 87 ? 7.316 -5.680 -14.618 1.00 72.19 87 VAL A CA 1
ATOM 724 C C . VAL A 1 87 ? 7.922 -6.878 -15.356 1.00 72.19 87 VAL A C 1
ATOM 726 O O . VAL A 1 87 ? 7.827 -8.001 -14.877 1.00 72.19 87 VAL A O 1
ATOM 729 N N . ALA A 1 88 ? 8.619 -6.645 -16.476 1.00 68.94 88 ALA A N 1
ATOM 730 C CA . ALA A 1 88 ? 9.072 -7.696 -17.392 1.00 68.94 88 ALA A CA 1
ATOM 731 C C . ALA A 1 88 ? 10.084 -8.678 -16.780 1.00 68.94 88 ALA A C 1
ATOM 733 O O . ALA A 1 88 ? 10.206 -9.805 -17.248 1.00 68.94 88 ALA A O 1
ATOM 734 N N . ASN A 1 89 ? 10.800 -8.263 -15.733 1.00 63.06 89 ASN A N 1
ATOM 735 C CA . ASN A 1 89 ? 11.818 -9.094 -15.092 1.00 63.06 89 ASN A CA 1
ATOM 736 C C . ASN A 1 89 ? 11.366 -9.658 -13.737 1.00 63.06 89 ASN A C 1
ATOM 738 O O . ASN A 1 89 ? 12.186 -10.253 -13.043 1.00 63.06 89 ASN A O 1
ATOM 742 N N . HIS A 1 90 ? 10.121 -9.409 -13.303 1.00 58.94 90 HIS A N 1
ATOM 743 C CA . HIS A 1 90 ? 9.648 -9.674 -11.932 1.00 58.94 90 HIS A CA 1
ATOM 744 C C . HIS A 1 90 ? 10.540 -9.084 -10.819 1.00 58.94 90 HIS A C 1
ATOM 746 O O . HIS A 1 90 ? 10.406 -9.404 -9.642 1.00 58.94 90 HIS A O 1
ATOM 752 N N . THR A 1 91 ? 11.444 -8.172 -11.185 1.00 55.69 91 THR A N 1
ATOM 753 C CA . THR A 1 91 ? 12.242 -7.334 -10.288 1.00 55.69 91 THR A CA 1
ATOM 754 C C . THR A 1 91 ? 11.546 -5.991 -10.065 1.00 55.69 91 THR A C 1
ATOM 756 O O . THR A 1 91 ? 12.205 -4.982 -9.820 1.00 55.69 91 THR A O 1
ATOM 759 N N . GLY A 1 92 ? 10.226 -5.931 -10.256 1.00 60.78 92 GLY A N 1
ATOM 760 C CA . GLY A 1 92 ? 9.442 -4.723 -10.049 1.00 60.78 92 GLY A CA 1
ATOM 761 C C . GLY A 1 92 ? 9.604 -4.240 -8.610 1.00 60.78 92 GLY A C 1
ATOM 762 O O . GLY A 1 92 ? 9.663 -5.016 -7.664 1.00 60.78 92 GLY A O 1
ATOM 763 N N . GLY A 1 93 ? 9.765 -2.941 -8.440 1.00 74.50 93 GLY A N 1
ATOM 764 C CA . GLY A 1 93 ? 9.980 -2.309 -7.150 1.00 74.50 93 GLY A CA 1
ATOM 765 C C . GLY A 1 93 ? 8.737 -1.641 -6.597 1.00 74.50 93 GLY A C 1
ATOM 766 O O . GLY A 1 93 ? 8.417 -1.849 -5.441 1.00 74.50 93 GLY A O 1
ATOM 767 N N . TYR A 1 94 ? 8.033 -0.879 -7.428 1.00 86.50 94 TYR A N 1
ATOM 768 C CA . TYR A 1 94 ? 6.789 -0.203 -7.079 1.00 86.50 94 TYR A CA 1
ATOM 769 C C . TYR A 1 94 ? 5.608 -0.968 -7.649 1.00 86.50 94 TYR A C 1
ATOM 771 O O . TYR A 1 94 ? 5.540 -1.157 -8.857 1.00 86.50 94 TYR A O 1
ATOM 779 N N . HIS A 1 95 ? 4.633 -1.319 -6.820 1.00 91.12 95 HIS A N 1
ATOM 780 C CA . HIS A 1 95 ? 3.385 -1.910 -7.292 1.00 91.12 95 HIS A CA 1
ATOM 781 C C . HIS A 1 95 ? 2.472 -0.828 -7.896 1.00 91.12 95 HIS A C 1
ATOM 783 O O . HIS A 1 95 ? 1.669 -0.201 -7.198 1.00 91.12 95 HIS A O 1
ATOM 789 N N . LEU A 1 96 ? 2.576 -0.605 -9.208 1.00 90.00 96 LEU A N 1
ATOM 790 C CA . LEU A 1 96 ? 1.947 0.535 -9.880 1.00 90.00 96 LEU A CA 1
ATOM 791 C C . LEU A 1 96 ? 0.405 0.578 -9.759 1.00 90.00 96 LEU A C 1
ATOM 793 O O . LEU A 1 96 ? -0.110 1.651 -9.427 1.00 90.00 96 LEU A O 1
ATOM 797 N N . PRO A 1 97 ? -0.346 -0.534 -9.924 1.00 92.81 97 PRO A N 1
ATOM 798 C CA . PRO A 1 97 ? -1.797 -0.502 -9.730 1.00 92.81 97 PRO A CA 1
ATOM 799 C C . PRO A 1 97 ? -2.217 -0.052 -8.323 1.00 92.81 97 PRO A C 1
ATOM 801 O O . PRO A 1 97 ? -3.159 0.725 -8.162 1.00 92.81 97 PRO A O 1
ATOM 804 N N . LEU A 1 98 ? -1.483 -0.474 -7.287 1.00 93.12 98 LEU A N 1
ATOM 805 C CA . LEU A 1 98 ? -1.730 -0.035 -5.917 1.00 93.12 98 LEU A CA 1
ATOM 806 C C . LEU A 1 98 ? -1.370 1.437 -5.731 1.00 93.12 98 LEU A C 1
ATOM 808 O O . LEU A 1 98 ? -2.178 2.169 -5.172 1.00 93.12 98 LEU A O 1
ATOM 812 N N . LEU A 1 99 ? -0.228 1.900 -6.249 1.00 91.19 99 LEU A N 1
ATOM 813 C CA . LEU A 1 99 ? 0.167 3.318 -6.225 1.00 91.19 99 LEU A CA 1
ATOM 814 C C . LEU A 1 99 ? -0.925 4.237 -6.809 1.00 91.19 99 LEU A C 1
ATOM 816 O O . LEU A 1 99 ? -1.184 5.335 -6.300 1.00 91.19 99 LEU A O 1
ATOM 820 N N . GLN A 1 100 ? -1.613 3.767 -7.848 1.00 90.94 100 GLN A N 1
ATOM 821 C CA . GLN A 1 100 ? -2.755 4.452 -8.449 1.00 90.94 100 GLN A CA 1
ATOM 822 C C . GLN A 1 100 ? -4.020 4.356 -7.583 1.00 90.94 100 GLN A C 1
ATOM 824 O O . GLN A 1 100 ? -4.669 5.381 -7.350 1.00 90.94 100 GLN A O 1
ATOM 829 N N . GLY A 1 101 ? -4.345 3.162 -7.080 1.00 90.94 101 GLY A N 1
ATOM 830 C CA . GLY A 1 101 ? -5.610 2.857 -6.403 1.00 90.94 101 GLY A CA 1
ATOM 831 C C . GLY A 1 101 ? -5.713 3.284 -4.934 1.00 90.94 101 GLY A C 1
ATOM 832 O O . GLY A 1 101 ? -6.825 3.454 -4.422 1.00 90.94 101 GLY A O 1
ATOM 833 N N . VAL A 1 102 ? -4.593 3.478 -4.233 1.00 93.50 102 VAL A N 1
ATOM 834 C CA . VAL A 1 102 ? -4.587 3.917 -2.826 1.00 93.50 102 VAL A CA 1
ATOM 835 C C . VAL A 1 102 ? -4.521 5.441 -2.698 1.00 93.50 102 VAL A C 1
ATOM 837 O O . VAL A 1 102 ? -4.080 6.154 -3.604 1.00 93.50 102 VAL A O 1
ATOM 840 N N . ASP A 1 103 ? -4.949 5.954 -1.548 1.00 92.69 103 ASP A N 1
ATOM 841 C CA . ASP A 1 103 ? -4.863 7.376 -1.215 1.00 92.69 103 ASP A CA 1
ATOM 842 C C . ASP A 1 103 ? -3.429 7.782 -0.847 1.00 92.69 103 ASP A C 1
ATOM 844 O O . ASP A 1 103 ? -3.017 8.907 -1.137 1.00 92.69 103 ASP A O 1
ATOM 848 N N . VAL A 1 104 ? -2.666 6.865 -0.235 1.00 90.94 104 VAL A N 1
ATOM 849 C CA . VAL A 1 104 ? -1.271 7.085 0.182 1.00 90.94 104 VAL A CA 1
ATOM 850 C C . VAL A 1 104 ? -0.419 5.839 -0.046 1.00 90.94 104 VAL A C 1
ATOM 852 O O . VAL A 1 104 ? -0.845 4.731 0.275 1.00 90.94 104 VAL A O 1
ATOM 855 N N . TYR A 1 105 ? 0.795 6.013 -0.567 1.00 91.81 105 TYR A N 1
ATOM 856 C CA . TYR A 1 105 ? 1.711 4.912 -0.855 1.00 91.81 105 TYR A CA 1
ATOM 857 C C . TYR A 1 105 ? 3.072 5.182 -0.214 1.00 91.81 105 TYR A C 1
ATOM 859 O O . TYR A 1 105 ? 3.747 6.153 -0.550 1.00 91.81 105 TYR A O 1
ATOM 867 N N . PHE A 1 106 ? 3.471 4.331 0.727 1.00 88.75 106 PHE A N 1
ATOM 868 C CA . PHE A 1 106 ? 4.715 4.473 1.472 1.00 88.75 106 PHE A CA 1
ATOM 869 C C . PHE A 1 106 ? 5.746 3.479 0.959 1.00 88.75 106 PHE A C 1
ATOM 871 O O . PHE A 1 106 ? 5.651 2.292 1.248 1.00 88.75 106 PHE A O 1
ATOM 878 N N . LYS A 1 107 ? 6.751 3.973 0.235 1.00 89.56 107 LYS A N 1
ATOM 879 C CA . LYS A 1 107 ? 7.933 3.188 -0.127 1.00 89.56 107 LYS A CA 1
ATOM 880 C C . LYS A 1 107 ? 8.937 3.232 1.021 1.00 89.56 107 LYS A C 1
ATOM 882 O O . LYS A 1 107 ? 9.446 4.307 1.330 1.00 89.56 107 LYS A O 1
ATOM 887 N N . VAL A 1 108 ? 9.204 2.097 1.663 1.00 88.00 108 VAL A N 1
ATOM 888 C CA . VAL A 1 108 ? 10.075 2.043 2.855 1.00 88.00 108 VAL A CA 1
ATOM 889 C C . VAL A 1 108 ? 11.507 2.453 2.523 1.00 88.00 108 VAL A C 1
ATOM 891 O O . VAL A 1 108 ? 12.118 3.231 3.247 1.00 88.00 108 VAL A O 1
ATOM 894 N N . ASN A 1 109 ? 12.016 2.000 1.385 1.00 84.44 109 ASN A N 1
ATOM 895 C CA . ASN A 1 109 ? 13.336 2.328 0.860 1.00 84.44 109 ASN A CA 1
ATOM 896 C C . ASN A 1 109 ? 13.248 3.402 -0.241 1.00 84.44 109 ASN A C 1
ATOM 898 O O . ASN A 1 109 ? 13.829 3.270 -1.320 1.00 84.44 109 ASN A O 1
ATOM 902 N N . HIS A 1 110 ? 12.464 4.448 0.024 1.00 81.06 110 HIS A N 1
ATOM 903 C CA . HIS A 1 110 ? 12.215 5.543 -0.906 1.00 81.06 110 HIS A CA 1
ATOM 904 C C . HIS A 1 110 ? 13.515 6.104 -1.496 1.00 81.06 110 HIS A C 1
ATOM 906 O O . HIS A 1 110 ? 14.355 6.636 -0.770 1.00 81.06 110 HIS A O 1
ATOM 912 N N . ASN A 1 111 ? 13.636 6.053 -2.823 1.00 81.44 11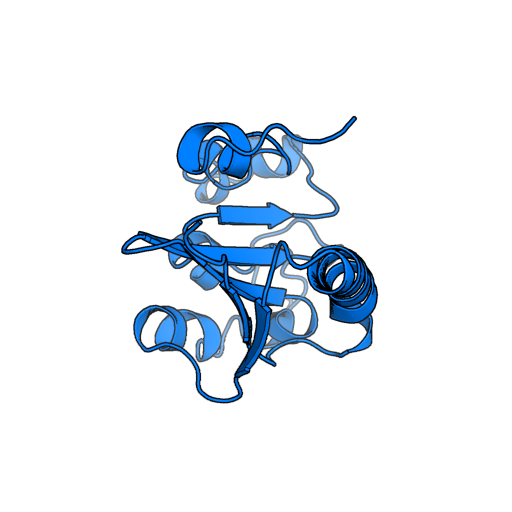1 ASN A N 1
ATOM 913 C CA . ASN A 1 111 ? 14.736 6.664 -3.557 1.00 81.44 111 ASN A CA 1
ATOM 914 C C . ASN A 1 111 ? 14.217 7.853 -4.399 1.00 81.44 111 ASN A C 1
ATOM 916 O O . ASN A 1 111 ? 13.536 7.628 -5.406 1.00 81.44 111 ASN A O 1
ATOM 920 N N . PRO A 1 112 ? 14.525 9.111 -4.019 1.00 79.44 112 PRO A N 1
ATOM 921 C CA . PRO A 1 112 ? 14.080 10.299 -4.749 1.00 79.44 112 PRO A CA 1
ATOM 922 C C . PRO A 1 112 ? 14.526 10.317 -6.214 1.00 79.44 112 PRO A C 1
ATOM 924 O O . PRO A 1 112 ? 13.732 10.694 -7.080 1.00 79.44 112 PRO A O 1
ATOM 927 N N . ASP A 1 113 ? 15.741 9.839 -6.500 1.00 81.88 113 ASP A N 1
ATOM 928 C CA . ASP A 1 113 ? 16.286 9.780 -7.859 1.00 81.88 113 ASP A CA 1
ATOM 929 C C . ASP A 1 113 ? 15.430 8.859 -8.730 1.00 81.88 113 ASP A C 1
ATOM 931 O O . ASP A 1 113 ? 15.097 9.186 -9.865 1.00 81.88 113 ASP A O 1
ATOM 935 N N . GLN A 1 114 ? 14.976 7.728 -8.188 1.00 79.75 114 GLN A N 1
ATOM 936 C CA . GLN A 1 114 ? 14.126 6.799 -8.936 1.00 79.75 114 GLN A CA 1
ATOM 937 C C . GLN A 1 114 ? 12.778 7.423 -9.300 1.00 79.75 114 GLN A C 1
ATOM 939 O O . GLN A 1 114 ? 12.278 7.200 -10.400 1.00 79.75 114 GLN A O 1
ATOM 944 N N . ILE A 1 115 ? 12.213 8.267 -8.435 1.00 78.50 115 ILE A N 1
ATOM 945 C CA . ILE A 1 115 ? 10.989 9.022 -8.743 1.00 78.50 115 ILE A CA 1
ATOM 946 C C . ILE A 1 115 ? 11.262 10.116 -9.781 1.00 78.50 115 ILE A C 1
ATOM 948 O O . ILE A 1 115 ? 10.421 10.389 -10.636 1.00 78.50 115 ILE A O 1
ATOM 952 N N . GLU A 1 116 ? 12.420 10.768 -9.708 1.00 79.25 116 GLU A N 1
ATOM 953 C CA . GLU A 1 116 ? 12.806 11.832 -10.631 1.00 79.25 116 GLU A CA 1
ATOM 954 C C . GLU A 1 116 ? 13.187 11.329 -12.027 1.00 79.25 116 GLU A C 1
ATOM 956 O O . GLU A 1 116 ? 12.907 12.010 -13.013 1.00 79.25 116 GLU A O 1
ATOM 961 N N . TYR A 1 117 ? 13.768 10.141 -12.147 1.00 81.19 117 TYR A N 1
ATOM 962 C CA . TYR A 1 117 ? 14.232 9.612 -13.431 1.00 81.19 117 TYR A CA 1
ATOM 963 C C . TYR A 1 117 ? 13.292 8.574 -14.047 1.00 81.19 117 TYR A C 1
ATOM 965 O O . TYR A 1 117 ? 13.445 8.252 -15.222 1.00 81.19 117 TYR A O 1
ATOM 973 N N . THR A 1 118 ? 12.266 8.120 -13.322 1.00 81.44 118 THR A N 1
ATOM 974 C CA . THR A 1 118 ? 11.235 7.219 -13.854 1.00 81.44 118 THR A CA 1
ATOM 975 C C . THR A 1 118 ? 9.986 8.015 -14.250 1.00 81.44 118 THR A C 1
ATOM 977 O O . THR A 1 118 ? 9.244 8.442 -13.361 1.00 81.44 118 THR A O 1
ATOM 980 N N . PRO A 1 119 ? 9.691 8.205 -15.556 1.00 83.12 119 PRO A N 1
ATOM 981 C CA . PRO A 1 119 ? 8.612 9.088 -16.006 1.00 83.12 119 PRO A CA 1
ATOM 982 C C . PRO A 1 119 ? 7.259 8.793 -15.356 1.00 83.12 119 PRO A C 1
ATOM 984 O O . PRO A 1 119 ? 6.606 9.713 -14.877 1.00 83.12 119 PRO A O 1
ATOM 987 N N . ILE A 1 120 ? 6.885 7.515 -15.250 1.00 82.50 120 ILE A N 1
ATOM 988 C CA . ILE A 1 120 ? 5.588 7.112 -14.694 1.00 82.50 120 ILE A CA 1
ATOM 989 C C . ILE A 1 120 ? 5.458 7.376 -13.186 1.00 82.50 120 ILE A C 1
ATOM 991 O O . ILE A 1 120 ? 4.349 7.504 -12.684 1.00 82.50 120 ILE A O 1
ATOM 995 N N . LEU A 1 121 ? 6.567 7.484 -12.444 1.00 82.31 121 LEU A N 1
ATOM 996 C CA . LEU A 1 121 ? 6.542 7.761 -11.002 1.00 82.31 121 LEU A CA 1
ATOM 997 C C . LEU A 1 121 ? 6.452 9.256 -10.683 1.00 82.31 121 LEU A C 1
ATOM 999 O O . LEU A 1 121 ? 6.031 9.612 -9.578 1.00 82.31 121 LEU A O 1
ATOM 1003 N N . LYS A 1 122 ? 6.801 10.135 -11.634 1.00 79.56 122 LYS A N 1
ATOM 1004 C CA . LYS A 1 122 ? 6.744 11.596 -11.452 1.00 79.56 122 LYS A CA 1
ATOM 1005 C C . LYS A 1 122 ? 5.346 12.067 -11.078 1.00 79.56 122 LYS A C 1
ATOM 1007 O O . LYS A 1 122 ? 5.200 12.878 -10.161 1.00 79.56 122 LYS A O 1
ATOM 1012 N N . ASP A 1 123 ? 4.334 11.488 -11.716 1.00 79.88 123 ASP A N 1
ATOM 1013 C CA . ASP A 1 123 ? 2.923 11.816 -11.490 1.00 79.88 123 ASP A CA 1
ATOM 1014 C C . ASP A 1 123 ? 2.462 11.464 -10.066 1.00 79.88 123 ASP A C 1
ATOM 1016 O O . ASP A 1 123 ? 1.514 12.048 -9.536 1.00 79.88 123 ASP A O 1
ATOM 1020 N N . PHE A 1 124 ? 3.188 10.569 -9.388 1.00 77.69 124 PHE A N 1
ATOM 1021 C CA . PHE A 1 124 ? 2.882 10.101 -8.039 1.00 77.69 124 PHE A CA 1
ATOM 1022 C C . PHE A 1 124 ? 3.788 10.690 -6.956 1.00 77.69 124 PHE A C 1
ATOM 1024 O O . PHE A 1 124 ? 3.669 10.302 -5.793 1.00 77.69 124 PHE A O 1
ATOM 1031 N N . ARG A 1 125 ? 4.642 11.676 -7.269 1.00 71.94 125 ARG A N 1
ATOM 1032 C CA . ARG A 1 125 ? 5.559 12.307 -6.295 1.00 71.94 125 ARG A CA 1
ATOM 1033 C C . ARG A 1 125 ? 4.842 12.792 -5.021 1.00 71.94 125 ARG A C 1
ATOM 1035 O O . ARG A 1 125 ? 5.360 12.636 -3.919 1.00 71.94 125 ARG A O 1
ATOM 1042 N N . LYS A 1 126 ? 3.615 13.312 -5.159 1.00 70.19 126 LYS A N 1
ATOM 1043 C CA . LYS A 1 126 ? 2.778 13.769 -4.030 1.00 70.19 126 LYS A CA 1
ATOM 1044 C C . LYS A 1 126 ? 2.159 12.630 -3.204 1.00 70.19 126 LYS A C 1
ATOM 1046 O O . LYS A 1 126 ? 1.836 12.847 -2.042 1.00 70.19 126 LYS A O 1
ATOM 1051 N N . LYS A 1 127 ? 1.979 11.437 -3.786 1.00 69.38 127 LYS A N 1
ATOM 1052 C CA . LYS A 1 127 ? 1.483 10.238 -3.081 1.00 69.38 127 LYS A CA 1
ATOM 1053 C C . LYS A 1 127 ? 2.606 9.458 -2.396 1.00 69.38 127 LYS A C 1
ATOM 1055 O O . LYS A 1 127 ? 2.375 8.916 -1.324 1.00 69.38 127 LYS A O 1
ATOM 1060 N N . ASN A 1 128 ? 3.799 9.463 -2.996 1.00 54.69 128 ASN A N 1
ATOM 1061 C CA . ASN A 1 128 ? 5.031 8.835 -2.502 1.00 54.69 128 ASN A CA 1
ATOM 1062 C C . ASN A 1 128 ? 5.781 9.674 -1.451 1.00 54.69 128 ASN A C 1
ATOM 1064 O O . ASN A 1 128 ? 6.945 9.403 -1.154 1.00 54.69 128 ASN A O 1
ATOM 1068 N N . SER A 1 129 ? 5.161 10.735 -0.931 1.00 49.69 129 SER A N 1
ATOM 1069 C CA . SER A 1 129 ? 5.801 11.617 0.043 1.00 49.69 129 SER A CA 1
ATOM 1070 C C . SER A 1 129 ? 6.017 10.884 1.369 1.00 49.69 129 SER A C 1
ATOM 1072 O O . SER A 1 129 ? 5.149 10.133 1.816 1.00 49.69 129 SER A O 1
ATOM 1074 N N . GLN A 1 130 ? 7.195 11.104 1.963 1.00 46.25 130 GLN A N 1
ATOM 1075 C CA . GLN A 1 130 ? 7.663 10.484 3.200 1.00 46.25 130 GLN A CA 1
ATOM 1076 C C . GLN A 1 130 ? 6.546 10.371 4.245 1.00 46.25 130 GLN A C 1
ATOM 1078 O O . GLN A 1 130 ? 5.819 11.327 4.533 1.00 46.25 130 GLN A O 1
ATOM 1083 N N . CYS A 1 131 ? 6.430 9.157 4.784 1.00 42.28 131 CYS A N 1
ATOM 1084 C CA . CYS A 1 131 ? 5.686 8.821 5.986 1.00 42.28 131 CYS A CA 1
ATOM 1085 C C . CYS A 1 131 ? 5.839 9.957 7.005 1.00 42.28 131 CYS A C 1
ATOM 1087 O O . CYS A 1 131 ? 6.960 10.180 7.440 1.00 42.28 131 CYS A O 1
ATOM 1089 N N . LEU A 1 132 ? 4.762 10.719 7.270 1.00 36.84 132 LEU A N 1
ATOM 1090 C CA . LEU A 1 132 ? 4.460 11.507 8.490 1.00 36.84 132 LEU A CA 1
ATOM 1091 C C . LEU A 1 132 ? 3.554 12.728 8.225 1.00 36.84 132 LEU A C 1
ATOM 1093 O O . LEU A 1 132 ? 2.790 13.109 9.109 1.00 36.84 132 LEU A O 1
ATOM 1097 N N . THR A 1 133 ? 3.536 13.329 7.028 1.00 37.94 133 THR A N 1
ATOM 1098 C CA . THR A 1 133 ? 2.756 14.578 6.823 1.00 37.94 133 THR A CA 1
ATOM 1099 C C . THR A 1 133 ? 1.285 14.349 6.451 1.00 37.94 133 THR A C 1
ATOM 1101 O O . THR A 1 133 ? 0.433 15.195 6.727 1.00 37.94 133 THR A O 1
ATOM 1104 N N . VAL A 1 134 ? 0.948 13.205 5.841 1.00 41.81 134 VAL A N 1
ATOM 1105 C CA . VAL A 1 134 ? -0.406 12.986 5.293 1.00 41.81 134 VAL A CA 1
ATOM 1106 C C . VAL A 1 134 ? -1.459 12.774 6.385 1.00 41.81 134 VAL A C 1
ATOM 1108 O O . VAL A 1 134 ? -2.573 13.283 6.257 1.00 41.81 134 VAL A O 1
ATOM 1111 N N . PHE A 1 135 ? -1.112 12.097 7.482 1.00 39.78 135 PHE A N 1
ATOM 1112 C CA . PHE A 1 135 ? -2.039 11.915 8.602 1.00 39.78 135 PHE A CA 1
ATOM 1113 C C . PHE A 1 135 ? -2.201 13.201 9.423 1.00 39.78 135 PHE A C 1
ATOM 1115 O O . PHE A 1 135 ? -3.330 13.547 9.764 1.00 39.78 135 PHE A O 1
ATOM 1122 N N . SER A 1 136 ? -1.135 13.981 9.627 1.00 38.81 136 SER A N 1
ATOM 1123 C CA . SER A 1 136 ? -1.208 15.247 10.375 1.00 38.81 136 SER A CA 1
ATOM 1124 C C . SER A 1 136 ? -2.161 16.262 9.729 1.00 38.81 136 SER A C 1
ATOM 1126 O O . SER A 1 136 ? -3.055 16.789 10.391 1.00 38.81 136 SER A O 1
ATOM 1128 N N . ASN A 1 137 ? -2.080 16.439 8.405 1.00 38.78 137 ASN A N 1
ATOM 1129 C CA . ASN A 1 137 ? -2.899 17.432 7.699 1.00 38.78 137 ASN A CA 1
ATOM 1130 C C . ASN A 1 137 ? -4.351 16.995 7.436 1.00 38.78 137 ASN A C 1
ATOM 1132 O O . ASN A 1 137 ? -5.191 17.851 7.166 1.00 38.78 137 ASN A O 1
ATOM 1136 N N . LYS A 1 138 ? -4.666 15.691 7.485 1.00 41.72 138 LYS A N 1
ATOM 1137 C CA . LYS A 1 138 ? -6.022 15.176 7.195 1.00 41.72 138 LYS A CA 1
ATOM 1138 C C . LYS A 1 138 ? -6.802 14.704 8.423 1.00 41.72 138 LYS A C 1
ATOM 1140 O O . LYS A 1 138 ? -8.024 14.636 8.354 1.00 41.72 138 LYS A O 1
ATOM 1145 N N . THR A 1 139 ? -6.126 14.385 9.527 1.00 42.97 139 THR A N 1
ATOM 1146 C CA . THR A 1 139 ? -6.761 13.829 10.740 1.00 42.97 139 THR A CA 1
ATOM 1147 C C . THR A 1 139 ? -6.558 14.693 11.986 1.00 42.97 139 THR A C 1
ATOM 1149 O O . THR A 1 139 ? -7.124 14.391 13.034 1.00 42.97 139 THR A O 1
ATOM 1152 N N . GLY A 1 140 ? -5.754 15.763 11.902 1.00 36.19 140 GLY A N 1
ATOM 1153 C CA . GLY A 1 140 ? -5.381 16.575 13.066 1.00 36.19 140 GLY A CA 1
ATOM 1154 C C . GLY A 1 140 ? -4.500 15.831 14.080 1.00 36.19 140 GLY A C 1
ATOM 1155 O O . GLY A 1 140 ? -4.283 16.324 15.185 1.00 36.19 140 GLY A O 1
ATOM 1156 N N . VAL A 1 141 ? -4.000 14.641 13.731 1.00 38.56 141 VAL A N 1
ATOM 1157 C CA . VAL A 1 141 ? -3.119 13.842 14.584 1.00 38.56 141 VAL A CA 1
ATOM 1158 C C . VAL A 1 141 ? -1.678 14.279 14.341 1.00 38.56 141 VAL A C 1
ATOM 1160 O O . VAL A 1 141 ? -1.052 13.887 13.357 1.00 38.56 141 VAL A O 1
ATOM 1163 N N . VAL A 1 142 ? -1.162 15.108 15.249 1.00 33.81 142 VAL A N 1
ATOM 1164 C CA . VAL A 1 142 ? 0.250 15.507 15.288 1.00 33.81 142 VAL A CA 1
ATOM 1165 C C . VAL A 1 142 ? 1.111 14.252 15.493 1.00 33.81 142 VAL A C 1
ATOM 1167 O O . VAL A 1 142 ? 0.815 13.468 16.401 1.00 33.81 142 VAL A O 1
ATOM 1170 N N . PRO A 1 143 ? 2.160 14.030 14.682 1.00 34.03 143 PRO A N 1
ATOM 1171 C CA . PRO A 1 143 ? 3.072 12.927 14.916 1.00 34.03 143 PRO A CA 1
ATOM 1172 C C . PRO A 1 143 ? 3.851 13.175 16.207 1.00 34.03 143 PRO A C 1
ATOM 1174 O O . PRO A 1 143 ? 4.362 14.271 16.435 1.00 34.03 143 PRO A O 1
ATOM 1177 N N . VAL A 1 144 ? 3.917 12.157 17.061 1.00 30.52 144 VAL A N 1
ATOM 1178 C CA . VAL A 1 144 ? 4.794 12.170 18.231 1.00 30.52 144 VAL A CA 1
ATOM 1179 C C . VAL A 1 144 ? 6.218 11.965 17.717 1.00 30.52 144 VAL A C 1
ATOM 1181 O O . VAL A 1 144 ? 6.486 10.960 17.061 1.00 30.52 144 VAL A O 1
ATOM 1184 N N . THR A 1 145 ? 7.063 12.970 17.947 1.00 36.84 145 THR A N 1
ATOM 1185 C CA . THR A 1 145 ? 8.519 12.960 17.733 1.00 36.84 145 THR A CA 1
ATOM 1186 C C . THR A 1 145 ? 9.221 11.956 18.625 1.00 36.84 145 THR A C 1
ATOM 1188 O O . THR A 1 145 ? 8.807 11.875 19.806 1.00 36.84 145 THR A O 1
#

Secondary structure (DSSP, 8-state):
---EEEEEES-S-HHHHHHHHHHHHHHHHTTSEEEEEESSPPGGGHHHHS-TTTGGGGGGEEEEEEEETTEEEEEEEE--S------TTS---S-HHHHHHSSEEEETT--HHHHHH-HHHHTTTTTS--TTHHHHHHH--PPP-

Foldseek 3Di:
DFAKEKEKAPQAACVQCVVVVVVVVVVVVVVRYHYHYDPDDDPLCCCLCVPPLQVLQSNNWTWMWMDTVPDIFIEIERSAQALACDSPVSSHRDSLSRLVRGPAYEDPNDDVVSCVPPVSNVVSCVRHDHPDVPCCVPPVDHDDD